Protein AF-A0A7W8NA28-F1 (afdb_monomer_lite)

Secondary structure (DSSP, 8-state):
--------HHHHHHHHHHHTSTT--HHHHHHHTTS-GGGT--

pLDDT: mean 83.96, std 10.11, range [46.34, 91.5]

Foldseek 3Di:
DPDDDDDDPVVLVVLLVQCPPPVHHLVNSCVVVVHDSVSNVD

Sequence (42 aa):
MSKRRKFSVQFKRGALEQARQPDVSCAQVARELGIRDNLLTR

Radius of gyration: 10.36 Å; chains: 1; bounding box: 32×18×19 Å

Structure (mmCIF, N/CA/C/O backbone):
data_AF-A0A7W8NA28-F1
#
_entry.id   AF-A0A7W8NA28-F1
#
loop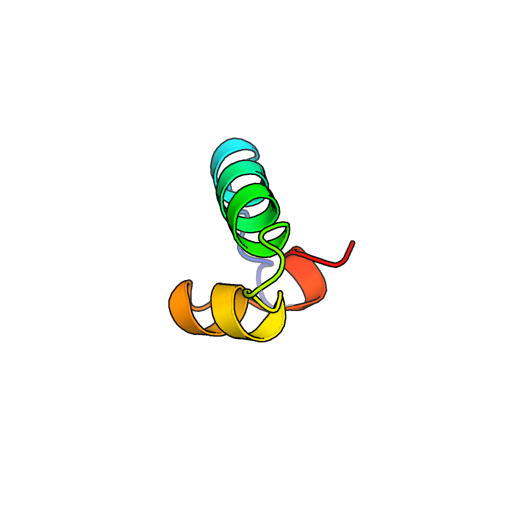_
_atom_site.group_PDB
_atom_site.id
_atom_site.type_symbol
_atom_site.label_atom_id
_atom_site.label_alt_id
_atom_site.label_comp_id
_atom_site.label_asym_id
_atom_site.label_entity_id
_atom_site.label_seq_id
_atom_site.pdbx_PDB_ins_code
_atom_site.Cartn_x
_atom_site.Cartn_y
_atom_site.Cartn_z
_atom_site.occupancy
_atom_site.B_iso_or_equiv
_atom_site.auth_seq_id
_atom_site.auth_comp_id
_atom_site.auth_asym_id
_atom_site.auth_atom_id
_atom_site.pdbx_PDB_model_num
ATOM 1 N N . MET A 1 1 ? -21.701 8.509 1.744 1.00 46.34 1 MET A N 1
ATOM 2 C CA . MET A 1 1 ? -20.280 8.885 1.935 1.00 46.34 1 MET A CA 1
ATOM 3 C C . MET A 1 1 ? -19.552 7.735 2.629 1.00 46.34 1 MET A C 1
ATOM 5 O O . MET A 1 1 ? -19.622 7.631 3.848 1.00 46.34 1 MET A O 1
ATOM 9 N N . SER A 1 2 ? -18.928 6.817 1.881 1.00 57.81 2 SER A N 1
ATOM 10 C CA . SER A 1 2 ? -18.203 5.686 2.482 1.00 57.81 2 SER A CA 1
ATOM 11 C C . SER A 1 2 ? -17.083 6.203 3.381 1.00 57.81 2 SER A C 1
ATOM 13 O O . SER A 1 2 ? -16.198 6.920 2.913 1.00 57.81 2 SER A O 1
ATOM 15 N N . LYS A 1 3 ? -17.123 5.864 4.676 1.00 65.50 3 LYS A N 1
ATOM 16 C CA . LYS A 1 3 ? -16.067 6.213 5.635 1.00 65.50 3 LYS A CA 1
ATOM 17 C C . LYS A 1 3 ? -14.729 5.728 5.072 1.00 65.50 3 LYS A C 1
ATOM 19 O O . LYS A 1 3 ? -14.516 4.528 4.906 1.00 65.50 3 LYS A O 1
ATOM 24 N N . ARG A 1 4 ? -13.834 6.661 4.735 1.00 69.88 4 ARG A N 1
ATOM 25 C CA . ARG A 1 4 ? -12.490 6.334 4.250 1.00 69.88 4 ARG A CA 1
ATOM 26 C C . ARG A 1 4 ? -11.776 5.583 5.374 1.00 69.88 4 ARG A C 1
ATOM 28 O O . ARG A 1 4 ? -11.534 6.167 6.428 1.00 69.88 4 ARG A O 1
ATOM 35 N N . ARG A 1 5 ? -11.483 4.293 5.167 1.00 76.44 5 ARG A N 1
ATOM 36 C CA . ARG A 1 5 ? -10.674 3.489 6.097 1.00 76.44 5 ARG A CA 1
ATOM 37 C C . ARG A 1 5 ? -9.387 4.263 6.398 1.00 76.44 5 ARG A C 1
ATOM 39 O O . ARG A 1 5 ? -8.634 4.597 5.482 1.00 76.44 5 ARG A O 1
ATOM 46 N N . LYS A 1 6 ? -9.186 4.620 7.668 1.00 81.12 6 LYS A N 1
ATOM 47 C CA . LYS A 1 6 ? -7.969 5.285 8.135 1.00 81.12 6 LYS A CA 1
ATOM 48 C C . LYS A 1 6 ? -6.966 4.199 8.500 1.00 81.12 6 LYS A C 1
ATOM 50 O O . LYS A 1 6 ? -7.184 3.459 9.448 1.00 81.12 6 LYS A O 1
ATOM 55 N N . PHE A 1 7 ? -5.890 4.111 7.731 1.00 85.06 7 PHE A N 1
ATOM 56 C CA . PHE A 1 7 ? -4.736 3.286 8.070 1.00 85.06 7 PHE A CA 1
ATOM 57 C C . PHE A 1 7 ? -3.726 4.112 8.864 1.00 85.06 7 PHE A C 1
ATOM 59 O O . PHE A 1 7 ? -3.561 5.306 8.585 1.00 85.06 7 PHE A O 1
ATOM 66 N N . SER A 1 8 ? -3.046 3.473 9.818 1.00 88.88 8 SER A N 1
ATOM 67 C CA . SER A 1 8 ? -1.929 4.090 10.539 1.00 88.88 8 SER A CA 1
ATOM 68 C C . SER A 1 8 ? -0.814 4.492 9.569 1.00 88.88 8 SER A C 1
ATOM 70 O O . SER A 1 8 ? -0.624 3.871 8.522 1.00 88.88 8 SER A O 1
ATOM 72 N N . VAL A 1 9 ? -0.050 5.524 9.923 1.00 88.19 9 VAL A N 1
ATOM 73 C CA . VAL A 1 9 ? 1.133 5.950 9.159 1.00 88.19 9 VAL A CA 1
ATOM 74 C C . VAL A 1 9 ? 2.158 4.817 9.064 1.00 88.19 9 VAL A C 1
ATOM 76 O O . VAL A 1 9 ? 2.727 4.608 7.997 1.00 88.19 9 VAL A O 1
ATOM 79 N N . GLN A 1 10 ? 2.335 4.044 10.140 1.00 90.06 10 GLN A N 1
ATOM 80 C CA . GLN A 1 10 ? 3.236 2.885 10.165 1.00 90.06 10 GLN A CA 1
ATOM 81 C C . GLN A 1 10 ? 2.808 1.813 9.158 1.00 90.06 10 GLN A C 1
ATOM 83 O O . GLN A 1 10 ? 3.637 1.314 8.407 1.00 90.06 10 GLN A O 1
ATOM 88 N N . PHE A 1 11 ? 1.503 1.532 9.080 1.00 89.81 11 PHE A N 1
ATOM 89 C CA . PHE A 1 11 ? 0.955 0.588 8.107 1.00 89.81 11 PHE A CA 1
ATOM 90 C C . PHE A 1 11 ? 1.234 1.041 6.669 1.00 89.81 11 PHE A C 1
ATOM 92 O O . PHE A 1 11 ? 1.680 0.251 5.844 1.00 89.81 11 PHE A O 1
ATOM 99 N N . LYS A 1 12 ? 1.019 2.330 6.369 1.00 89.06 12 LYS A N 1
ATOM 100 C CA . LYS A 1 12 ? 1.299 2.870 5.031 1.00 89.06 12 LYS A CA 1
ATOM 101 C C . LYS A 1 12 ? 2.782 2.798 4.682 1.00 89.06 12 LYS A C 1
ATOM 103 O O . LYS A 1 12 ? 3.100 2.444 3.556 1.00 89.06 12 LYS A O 1
ATOM 108 N N . ARG A 1 13 ? 3.673 3.119 5.629 1.00 89.81 13 ARG A N 1
ATOM 109 C CA . ARG A 1 13 ? 5.126 3.015 5.425 1.00 89.81 13 ARG A CA 1
ATOM 110 C C . ARG A 1 13 ? 5.543 1.586 5.106 1.00 89.81 13 ARG A C 1
ATOM 112 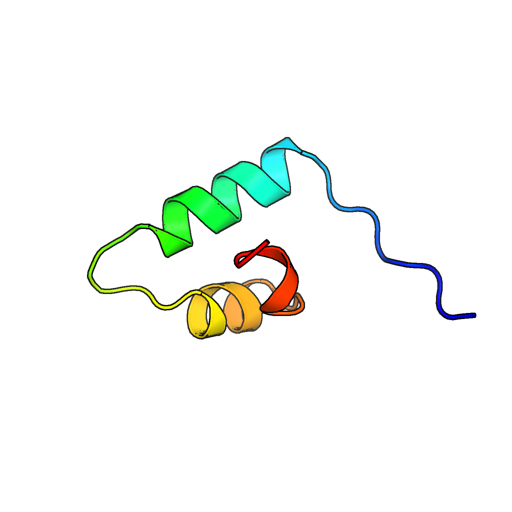O O . ARG A 1 13 ? 6.167 1.393 4.074 1.00 89.81 13 ARG A O 1
ATOM 119 N N . GLY A 1 14 ? 5.121 0.611 5.912 1.00 91.50 14 GLY A N 1
ATOM 120 C 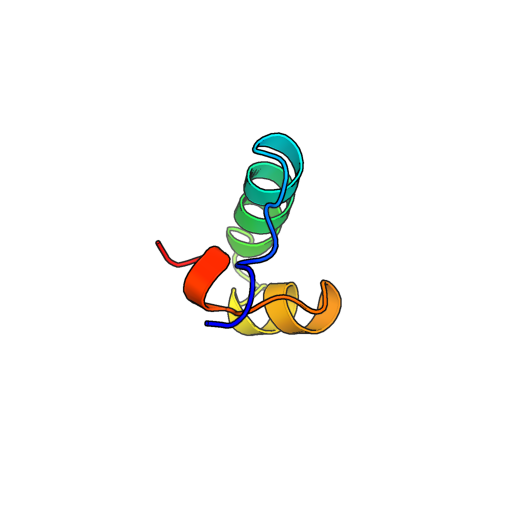CA . GLY A 1 14 ? 5.452 -0.795 5.666 1.00 91.50 14 GLY A CA 1
ATOM 121 C C . GLY A 1 14 ? 4.976 -1.274 4.292 1.00 91.50 14 GLY A C 1
ATOM 122 O O . GLY A 1 14 ? 5.744 -1.870 3.543 1.00 91.50 14 GLY A O 1
ATOM 123 N N . ALA A 1 15 ? 3.746 -0.922 3.906 1.00 90.56 15 ALA A N 1
ATOM 124 C CA . ALA A 1 15 ? 3.217 -1.268 2.588 1.00 90.56 15 ALA A CA 1
ATOM 125 C C . ALA A 1 15 ? 3.989 -0.593 1.435 1.00 90.56 15 ALA A C 1
ATOM 127 O O . ALA A 1 15 ? 4.184 -1.188 0.377 1.00 90.56 15 ALA A O 1
ATOM 128 N N . LEU A 1 16 ? 4.454 0.641 1.632 1.00 87.75 16 LEU A N 1
ATOM 129 C CA . LEU A 1 16 ? 5.214 1.383 0.627 1.00 87.75 16 LEU A CA 1
ATOM 130 C C . LEU A 1 16 ? 6.662 0.881 0.515 1.00 87.75 16 LEU A C 1
ATOM 132 O O . LEU A 1 16 ? 7.203 0.826 -0.583 1.00 87.75 16 LEU A O 1
ATOM 136 N N . GLU A 1 17 ? 7.282 0.458 1.617 1.00 90.88 17 GLU A N 1
ATOM 137 C CA . GLU A 1 17 ? 8.601 -0.193 1.608 1.00 90.88 17 GLU A CA 1
ATOM 138 C C . GLU A 1 17 ? 8.571 -1.546 0.891 1.00 90.88 17 GLU A C 1
ATOM 140 O O . GLU A 1 17 ? 9.480 -1.853 0.117 1.00 90.88 17 GLU A O 1
ATOM 145 N N . GLN A 1 18 ? 7.499 -2.318 1.077 1.00 88.81 18 GLN A N 1
ATOM 146 C CA . GLN A 1 18 ? 7.283 -3.565 0.345 1.00 88.81 18 GLN A CA 1
ATOM 147 C C . GLN A 1 18 ? 7.085 -3.310 -1.156 1.00 88.81 18 GLN A C 1
ATOM 149 O O . GLN A 1 18 ? 7.653 -4.016 -1.983 1.00 88.81 18 GLN A O 1
ATOM 154 N N . ALA A 1 19 ? 6.354 -2.254 -1.518 1.00 89.19 19 ALA A N 1
ATOM 155 C CA . ALA A 1 19 ? 6.133 -1.865 -2.910 1.00 89.19 19 ALA A CA 1
ATOM 156 C C . ALA A 1 19 ? 7.348 -1.201 -3.593 1.00 89.19 19 ALA A C 1
ATOM 158 O O . ALA A 1 19 ? 7.311 -0.968 -4.798 1.00 89.19 19 ALA A O 1
ATOM 159 N N . ARG A 1 20 ? 8.414 -0.871 -2.847 1.00 88.38 20 ARG A N 1
ATOM 160 C CA . ARG A 1 20 ? 9.686 -0.358 -3.393 1.00 88.38 20 ARG A CA 1
ATOM 161 C C . ARG A 1 20 ? 10.644 -1.464 -3.834 1.00 88.38 20 ARG A C 1
ATOM 163 O O . ARG A 1 20 ? 11.684 -1.149 -4.409 1.00 88.38 20 ARG A O 1
ATOM 170 N N . GLN A 1 21 ? 10.335 -2.728 -3.547 1.00 89.00 21 GLN A N 1
ATOM 171 C CA . GLN A 1 21 ? 11.157 -3.842 -4.007 1.00 89.00 21 GLN A CA 1
ATOM 172 C C . GLN A 1 21 ? 11.061 -3.957 -5.539 1.00 89.00 21 GLN A C 1
ATOM 174 O O . GLN A 1 21 ? 9.962 -3.851 -6.080 1.00 89.00 21 GLN A O 1
ATOM 179 N N . PRO A 1 22 ? 12.179 -4.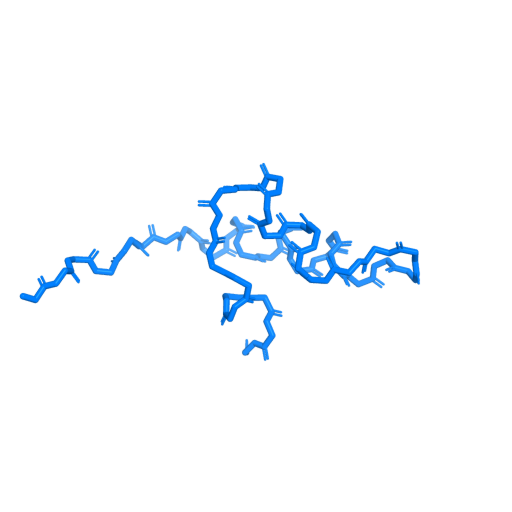188 -6.250 1.00 83.81 22 PRO A N 1
ATOM 180 C CA . PRO A 1 22 ? 12.220 -4.160 -7.716 1.00 83.81 22 PRO A CA 1
ATOM 181 C C . PRO A 1 22 ? 11.347 -5.229 -8.393 1.00 83.81 22 PRO A C 1
ATOM 183 O O . PRO A 1 22 ? 10.976 -5.056 -9.548 1.00 83.81 22 PRO A O 1
ATOM 186 N N . ASP A 1 23 ? 10.996 -6.297 -7.674 1.00 89.44 23 ASP A N 1
ATOM 187 C CA . ASP A 1 23 ? 10.150 -7.396 -8.163 1.00 89.44 23 ASP A CA 1
ATOM 188 C C . ASP A 1 23 ? 8.675 -7.267 -7.729 1.00 89.44 23 ASP A C 1
ATOM 190 O O . ASP A 1 23 ? 7.828 -8.085 -8.076 1.00 89.44 23 ASP A O 1
ATOM 194 N N . VAL A 1 24 ? 8.335 -6.235 -6.950 1.00 88.56 24 VAL A N 1
ATOM 195 C CA . VAL A 1 24 ? 7.021 -6.113 -6.313 1.00 88.56 24 VAL A CA 1
ATOM 196 C C . VAL A 1 24 ? 6.270 -4.904 -6.858 1.00 88.56 24 VAL A C 1
ATOM 198 O O . VAL A 1 24 ? 6.702 -3.762 -6.743 1.00 88.56 24 VAL A O 1
ATOM 201 N N . SER A 1 25 ? 5.075 -5.140 -7.403 1.00 88.44 25 SER A N 1
ATOM 202 C CA . SER A 1 25 ? 4.194 -4.058 -7.853 1.00 88.44 25 SER A CA 1
ATOM 203 C C . SER A 1 25 ? 3.315 -3.523 -6.718 1.00 88.44 25 SER A C 1
ATOM 205 O O . SER A 1 25 ? 2.757 -4.292 -5.934 1.00 88.44 25 SER A O 1
ATOM 207 N N . CYS A 1 26 ? 3.070 -2.206 -6.696 1.00 89.06 26 CYS A N 1
ATOM 208 C CA . CYS A 1 26 ? 2.089 -1.575 -5.799 1.00 89.06 26 CYS A CA 1
ATOM 209 C C . CYS A 1 26 ? 0.713 -2.264 -5.861 1.00 89.06 26 CYS A C 1
ATOM 211 O O . CYS A 1 26 ? 0.049 -2.425 -4.840 1.00 89.06 26 CYS A O 1
ATOM 213 N N . ALA A 1 27 ? 0.283 -2.703 -7.047 1.00 89.62 27 ALA A N 1
ATOM 214 C CA . ALA A 1 27 ? -0.991 -3.401 -7.206 1.00 89.62 27 ALA A CA 1
ATOM 215 C C . ALA A 1 27 ? -0.993 -4.775 -6.515 1.00 89.62 27 ALA A C 1
ATOM 217 O O . ALA A 1 27 ? -2.011 -5.177 -5.955 1.00 89.62 27 ALA A O 1
ATOM 218 N N . GLN A 1 28 ? 0.141 -5.480 -6.523 1.00 91.00 28 GLN A N 1
ATOM 219 C CA . GLN A 1 28 ? 0.290 -6.769 -5.850 1.00 91.00 28 GLN A CA 1
ATOM 220 C C . GLN A 1 28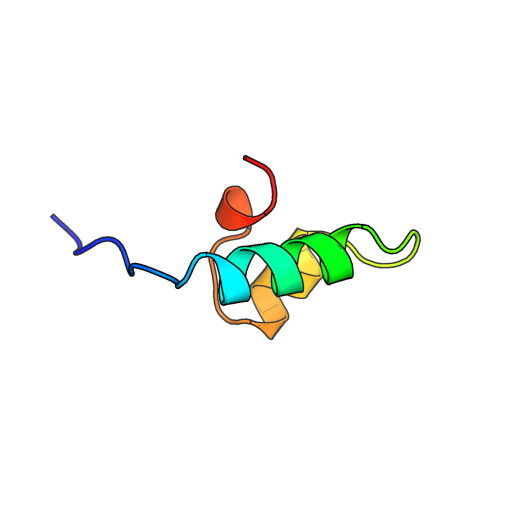 ? 0.213 -6.592 -4.332 1.00 91.00 28 GLN A C 1
ATOM 222 O O . GLN A 1 28 ? -0.656 -7.189 -3.699 1.00 91.00 28 GLN A O 1
ATOM 227 N N . VAL A 1 29 ? 1.005 -5.669 -3.778 1.00 91.44 29 VAL A N 1
ATOM 228 C CA . VAL A 1 29 ? 0.983 -5.348 -2.340 1.00 91.44 29 VAL A CA 1
ATOM 229 C C . VAL A 1 29 ? -0.412 -4.913 -1.894 1.00 91.44 29 VAL A C 1
ATOM 231 O O . VAL A 1 29 ? -0.900 -5.331 -0.847 1.00 91.44 29 VAL A O 1
ATOM 234 N N . ALA A 1 30 ? -1.103 -4.103 -2.698 1.00 90.75 30 ALA A N 1
ATOM 235 C CA . ALA A 1 30 ? -2.452 -3.663 -2.369 1.00 90.75 30 ALA A CA 1
ATOM 236 C C . ALA A 1 30 ? -3.467 -4.813 -2.329 1.00 90.75 30 ALA A C 1
ATOM 238 O O . ALA A 1 30 ? -4.315 -4.845 -1.433 1.00 90.75 30 ALA A O 1
ATOM 239 N N . ARG A 1 31 ? -3.362 -5.769 -3.261 1.00 90.94 31 ARG A N 1
ATOM 240 C CA . ARG A 1 31 ? -4.203 -6.974 -3.287 1.00 90.94 31 ARG A CA 1
ATOM 241 C C . ARG A 1 31 ? -3.927 -7.874 -2.087 1.00 90.94 31 ARG A C 1
ATOM 243 O O . ARG A 1 31 ? -4.885 -8.309 -1.456 1.00 90.94 31 ARG A O 1
ATOM 250 N N . GLU A 1 32 ? -2.660 -8.097 -1.747 1.00 91.25 32 GLU A N 1
ATOM 251 C CA . GLU A 1 32 ? -2.259 -8.896 -0.579 1.00 91.25 32 GLU A CA 1
ATOM 252 C C . GLU A 1 32 ? -2.755 -8.280 0.736 1.00 91.25 32 GLU A C 1
ATOM 254 O O . GLU A 1 32 ? -3.258 -8.981 1.611 1.00 91.25 32 GLU A O 1
ATOM 259 N N . LEU A 1 33 ? -2.687 -6.952 0.857 1.00 89.12 33 LEU A N 1
ATOM 260 C CA . LEU A 1 33 ? -3.122 -6.225 2.052 1.00 89.12 33 LEU A CA 1
ATOM 261 C C . LEU A 1 33 ? -4.634 -5.923 2.082 1.00 89.12 33 LEU A C 1
ATOM 263 O O . LEU A 1 33 ? -5.125 -5.344 3.055 1.00 89.12 33 LEU A O 1
ATOM 267 N N . GLY A 1 34 ? -5.386 -6.258 1.027 1.00 89.06 34 GLY A N 1
ATOM 268 C CA . GLY A 1 34 ? -6.820 -5.957 0.922 1.00 89.06 34 GLY A CA 1
ATOM 269 C C . GLY A 1 34 ? -7.138 -4.453 0.926 1.00 89.06 34 GLY A C 1
ATOM 270 O O . GLY A 1 34 ? -8.189 -4.025 1.422 1.00 89.06 34 GLY A O 1
ATOM 271 N N . ILE A 1 35 ? -6.218 -3.635 0.410 1.00 87.56 35 ILE A N 1
ATOM 272 C CA . ILE A 1 35 ? -6.330 -2.173 0.325 1.00 87.56 35 ILE A CA 1
ATOM 273 C C . ILE A 1 35 ? -6.460 -1.718 -1.132 1.00 87.56 35 ILE A C 1
ATOM 275 O O . ILE A 1 35 ? -6.321 -2.490 -2.072 1.00 87.56 35 ILE A O 1
ATOM 279 N N . ARG A 1 36 ? -6.742 -0.428 -1.330 1.00 84.50 36 ARG A N 1
ATOM 280 C CA . ARG A 1 36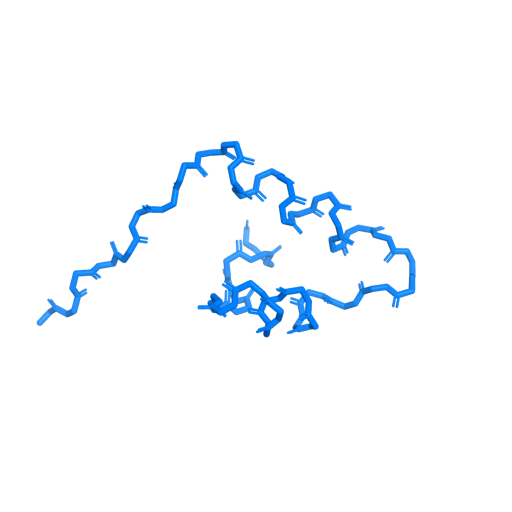 ? -6.725 0.179 -2.668 1.00 84.50 36 ARG A CA 1
ATOM 281 C C . ARG A 1 36 ? -5.283 0.484 -3.073 1.00 84.50 36 ARG A C 1
ATOM 283 O O . ARG A 1 36 ? -4.555 1.064 -2.270 1.00 84.50 36 ARG A O 1
ATOM 290 N N . ASP A 1 37 ? -4.915 0.174 -4.310 1.00 81.12 37 ASP A N 1
ATOM 291 C CA . ASP A 1 37 ? -3.596 0.436 -4.915 1.00 81.12 37 ASP A CA 1
ATOM 292 C C . ASP A 1 37 ? -3.194 1.919 -4.868 1.00 81.12 37 ASP A C 1
ATOM 294 O O . ASP A 1 37 ? -2.067 2.238 -4.495 1.00 81.12 37 ASP A O 1
ATOM 298 N N . ASN A 1 38 ? -4.149 2.831 -5.070 1.00 81.31 38 ASN A N 1
ATOM 299 C CA . ASN A 1 38 ? -3.967 4.282 -4.928 1.00 81.31 38 ASN A CA 1
ATOM 300 C C . ASN A 1 38 ? -3.570 4.740 -3.499 1.00 81.31 38 ASN A C 1
ATOM 302 O O . ASN A 1 38 ? -3.396 5.929 -3.237 1.00 81.31 38 ASN A O 1
ATOM 306 N N . LEU A 1 39 ? -3.481 3.829 -2.521 1.00 78.75 39 LEU A N 1
ATOM 307 C CA . LEU A 1 39 ? -2.888 4.128 -1.214 1.00 78.75 39 LEU A CA 1
ATOM 308 C C . LEU A 1 39 ? -1.351 4.103 -1.246 1.00 78.75 39 LEU A C 1
ATOM 310 O O . LEU A 1 39 ? -0.739 4.728 -0.384 1.00 78.75 39 LEU A O 1
ATOM 314 N N . LEU A 1 40 ? -0.755 3.379 -2.196 1.00 82.00 40 LEU A N 1
ATOM 315 C CA . LEU A 1 40 ? 0.688 3.127 -2.282 1.00 82.00 40 LEU A CA 1
ATOM 316 C C . LEU A 1 40 ? 1.384 3.992 -3.338 1.00 82.00 40 LEU A C 1
ATOM 318 O O . LEU A 1 40 ? 2.597 4.145 -3.298 1.00 82.00 40 LEU A O 1
ATOM 322 N N . THR A 1 41 ? 0.617 4.582 -4.254 1.00 74.62 41 THR A N 1
ATOM 323 C CA . THR A 1 41 ? 1.122 5.378 -5.383 1.00 74.62 41 THR A CA 1
ATOM 324 C C . THR A 1 41 ? 0.977 6.893 -5.185 1.00 74.62 41 THR A C 1
ATOM 326 O O . THR A 1 41 ? 1.101 7.635 -6.158 1.00 74.62 41 THR A O 1
ATOM 329 N N . ARG A 1 42 ? 0.647 7.367 -3.974 1.00 59.94 42 ARG A N 1
ATOM 330 C CA . ARG A 1 42 ? 0.305 8.775 -3.694 1.00 59.94 42 ARG A CA 1
ATOM 331 C C . ARG A 1 42 ? 1.224 9.427 -2.674 1.00 59.94 42 ARG A C 1
ATOM 333 O O . ARG A 1 42 ? 1.482 8.786 -1.633 1.00 59.94 42 ARG A O 1
#